Protein AF-A0A9E6CH47-F1 (afdb_monomer_lite)

Foldseek 3Di:
DDPPLLQVLLVVLLVVLVVDPDLVVSLVSSVVVLVVVPVDPDCNVSSVSSSVVSSVVSVVVVVVVVVVVVD

pLDDT: mean 84.63, std 15.45, range [45.34, 97.38]

Sequence (71 aa):
MSKPDYLLIRDQLLESTRRESDPNRRVIAICRQAEEMRRRPGQDEAIKRACFHACVEAMRAGRGAVERKKE

Structure (mmCIF, N/CA/C/O backbone):
data_AF-A0A9E6CH47-F1
#
_entry.id   AF-A0A9E6CH47-F1
#
loop_
_atom_site.group_PDB
_atom_site.id
_atom_site.type_symbol
_atom_site.label_atom_id
_atom_site.label_alt_id
_atom_site.label_comp_id
_atom_site.label_asym_id
_atom_site.label_entity_id
_atom_site.label_seq_id
_atom_site.pdbx_PDB_ins_code
_atom_site.Cartn_x
_atom_site.Cartn_y
_atom_site.Cartn_z
_atom_site.occupancy
_atom_site.B_iso_or_equiv
_atom_site.auth_seq_id
_atom_site.auth_comp_id
_atom_site.auth_asym_id
_atom_site.auth_atom_id
_atom_site.pdbx_PDB_model_num
ATOM 1 N N . MET A 1 1 ? -8.388 -21.448 8.711 1.00 45.34 1 MET A N 1
ATOM 2 C CA . MET A 1 1 ? -7.666 -20.294 9.290 1.00 45.34 1 MET A CA 1
ATOM 3 C C . MET A 1 1 ? -8.006 -19.067 8.461 1.00 45.34 1 MET A C 1
ATOM 5 O O . MET A 1 1 ? -7.723 -19.074 7.269 1.00 45.34 1 MET A O 1
ATOM 9 N N . SER A 1 2 ? -8.668 -18.068 9.044 1.00 54.66 2 SER A N 1
ATOM 10 C CA . SER A 1 2 ? -8.919 -16.784 8.373 1.00 54.66 2 SER A CA 1
ATOM 11 C C . SER A 1 2 ? -7.580 -16.104 8.077 1.00 54.66 2 SER A C 1
ATOM 13 O O . SER A 1 2 ? -6.684 -16.136 8.923 1.00 54.66 2 SER A O 1
ATOM 15 N N . LYS A 1 3 ? -7.400 -15.543 6.874 1.00 61.41 3 LYS A N 1
ATOM 16 C CA . LYS A 1 3 ? -6.184 -14.778 6.552 1.00 61.41 3 LYS A CA 1
ATOM 17 C C . LYS A 1 3 ? -6.042 -13.620 7.557 1.00 61.41 3 LYS A C 1
ATOM 19 O O . LYS A 1 3 ? -7.056 -13.002 7.865 1.00 61.41 3 LYS A O 1
ATOM 24 N N . PRO A 1 4 ? -4.823 -13.308 8.033 1.00 71.06 4 PRO A N 1
ATOM 25 C CA . PRO A 1 4 ? -4.575 -12.114 8.834 1.00 71.06 4 PRO A CA 1
ATOM 26 C C . PRO A 1 4 ? -5.159 -10.862 8.169 1.00 71.06 4 PRO A C 1
ATOM 28 O O . PRO A 1 4 ? -4.936 -10.658 6.973 1.00 71.06 4 PRO A O 1
ATOM 31 N N . ASP A 1 5 ? -5.833 -10.005 8.939 1.00 80.38 5 ASP A N 1
ATOM 32 C CA . ASP A 1 5 ? -6.521 -8.807 8.426 1.00 80.38 5 ASP A CA 1
ATOM 33 C C . ASP A 1 5 ? -5.606 -7.907 7.576 1.00 80.38 5 ASP A C 1
ATOM 35 O O . ASP A 1 5 ? -6.020 -7.365 6.550 1.00 80.38 5 ASP A O 1
ATOM 39 N N . TYR A 1 6 ? -4.319 -7.815 7.930 1.00 85.38 6 TYR A N 1
ATOM 40 C CA . TYR A 1 6 ? -3.348 -7.006 7.187 1.00 85.38 6 TYR A CA 1
ATOM 41 C C . TYR A 1 6 ? -3.044 -7.544 5.775 1.00 85.38 6 TYR A C 1
ATOM 43 O O . TYR A 1 6 ? -2.670 -6.763 4.902 1.00 85.38 6 TYR A O 1
ATOM 51 N N . LEU A 1 7 ? -3.198 -8.850 5.515 1.00 89.94 7 LEU A N 1
ATOM 52 C CA . LEU A 1 7 ? -2.983 -9.409 4.174 1.00 89.94 7 LEU A CA 1
ATOM 53 C C . LEU A 1 7 ? -4.110 -9.009 3.221 1.00 89.94 7 LEU A C 1
ATOM 55 O O . LEU A 1 7 ? -3.840 -8.679 2.072 1.00 89.94 7 LEU A O 1
ATOM 59 N N . LEU A 1 8 ? -5.355 -8.988 3.706 1.00 92.44 8 LEU A N 1
ATOM 60 C CA . LEU A 1 8 ? -6.504 -8.550 2.910 1.00 92.44 8 LEU A CA 1
ATOM 61 C C . LEU A 1 8 ? -6.390 -7.063 2.560 1.00 92.44 8 LEU A C 1
ATOM 63 O O . LEU A 1 8 ? -6.581 -6.686 1.406 1.00 92.44 8 LEU A O 1
ATOM 67 N N . ILE A 1 9 ? -6.006 -6.233 3.535 1.00 93.56 9 ILE A N 1
ATOM 68 C CA . ILE A 1 9 ? -5.777 -4.797 3.322 1.00 93.56 9 ILE A CA 1
ATOM 69 C C . ILE A 1 9 ? -4.629 -4.580 2.327 1.00 93.56 9 ILE A C 1
ATOM 71 O O . ILE A 1 9 ? -4.744 -3.750 1.428 1.00 93.56 9 ILE A O 1
ATOM 75 N N . ARG A 1 10 ? -3.535 -5.345 2.435 1.00 95.31 10 ARG A N 1
ATOM 76 C CA . ARG A 1 10 ? -2.404 -5.262 1.497 1.00 95.31 10 ARG A CA 1
ATOM 77 C C . ARG A 1 10 ? -2.847 -5.567 0.069 1.0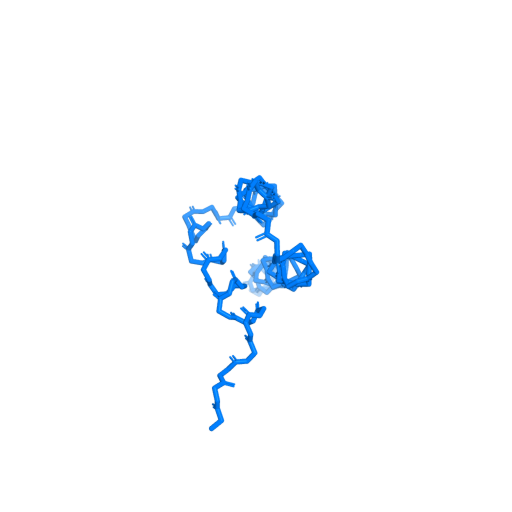0 95.31 10 ARG A C 1
ATOM 79 O O . ARG A 1 10 ? -2.546 -4.789 -0.833 1.00 95.31 10 ARG A O 1
ATOM 86 N N . ASP A 1 11 ? -3.550 -6.679 -0.130 1.00 95.12 11 ASP A N 1
ATOM 87 C CA . ASP A 1 11 ? -4.012 -7.101 -1.455 1.00 95.12 11 ASP A CA 1
ATOM 88 C C . ASP A 1 11 ? -4.963 -6.047 -2.048 1.00 95.12 11 ASP A C 1
ATOM 90 O O . ASP A 1 11 ? -4.846 -5.694 -3.221 1.00 95.12 11 ASP A O 1
ATOM 94 N N . GLN A 1 12 ? -5.831 -5.458 -1.218 1.00 95.12 12 GLN A N 1
ATOM 95 C CA . GLN A 1 12 ? -6.709 -4.359 -1.617 1.00 95.12 12 GLN A CA 1
ATOM 96 C C . GLN A 1 12 ? -5.932 -3.101 -2.044 1.00 95.12 12 GLN A C 1
ATOM 98 O O . GLN A 1 12 ? -6.266 -2.510 -3.070 1.00 95.12 12 GLN A O 1
ATOM 103 N N . LEU A 1 13 ? -4.894 -2.701 -1.298 1.00 95.81 13 LEU A N 1
ATOM 104 C CA . LEU A 1 13 ? -4.030 -1.558 -1.635 1.00 95.81 13 LEU A CA 1
ATOM 105 C C . LEU A 1 13 ? -3.254 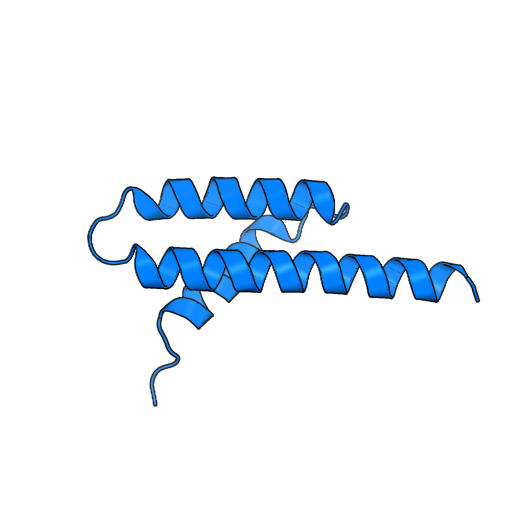-1.780 -2.944 1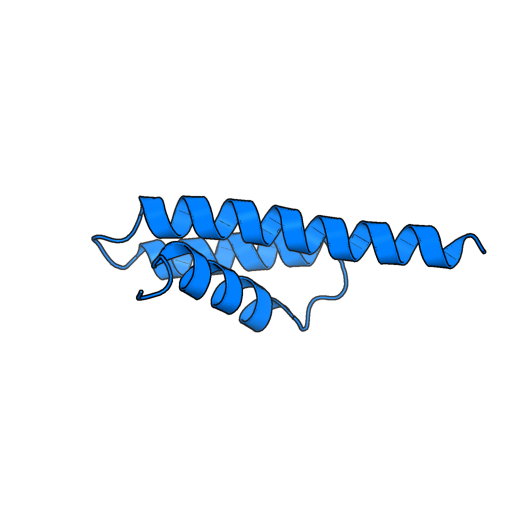.00 95.81 13 LEU A C 1
ATOM 107 O O . LEU A 1 13 ? -3.074 -0.857 -3.741 1.00 95.81 13 LEU A O 1
ATOM 111 N N . LEU A 1 14 ? -2.777 -3.002 -3.180 1.00 95.50 14 LEU A N 1
ATOM 112 C CA . LEU A 1 14 ? -2.075 -3.351 -4.414 1.00 95.50 14 LEU A CA 1
ATOM 113 C C . LEU A 1 14 ? -3.018 -3.347 -5.616 1.00 95.50 14 LEU A C 1
ATOM 115 O O . LEU A 1 14 ? -2.650 -2.824 -6.671 1.00 95.50 14 LEU A O 1
ATOM 119 N N . GLU A 1 15 ? -4.217 -3.899 -5.456 1.00 95.88 15 GLU A N 1
ATOM 120 C CA . GLU A 1 15 ? -5.223 -3.980 -6.512 1.00 95.88 15 GLU A CA 1
ATOM 121 C C . GLU A 1 15 ? -5.780 -2.598 -6.876 1.00 95.88 15 GLU A C 1
ATOM 123 O O . GLU A 1 15 ? -5.882 -2.265 -8.059 1.00 95.88 15 GLU A O 1
ATOM 128 N N . SER A 1 16 ? -6.062 -1.743 -5.885 1.00 95.62 16 SER A N 1
ATOM 129 C CA . SER A 1 16 ? -6.574 -0.386 -6.130 1.00 95.62 16 SER A CA 1
ATOM 130 C C . SER A 1 16 ? -5.575 0.498 -6.883 1.00 95.62 16 SER A C 1
ATOM 132 O O . SER A 1 16 ? -5.970 1.395 -7.627 1.00 95.62 16 SER A O 1
ATOM 134 N N . THR A 1 17 ? -4.280 0.206 -6.751 1.00 95.50 17 THR A N 1
ATOM 135 C CA . THR A 1 17 ? -3.188 0.964 -7.374 1.00 95.50 17 THR A CA 1
ATOM 136 C C . THR A 1 17 ? -2.579 0.271 -8.592 1.00 95.50 17 THR A C 1
ATOM 138 O O . THR A 1 17 ? -1.603 0.761 -9.154 1.00 95.50 17 THR A O 1
ATOM 141 N N . ARG A 1 18 ? -3.156 -0.845 -9.060 1.00 92.94 18 ARG A N 1
ATOM 142 C CA . ARG A 1 18 ? -2.609 -1.659 -10.166 1.00 92.94 18 ARG A CA 1
ATOM 143 C C . ARG A 1 18 ? -2.428 -0.917 -11.492 1.00 92.94 18 ARG A C 1
ATOM 145 O O . ARG A 1 18 ? -1.664 -1.365 -12.337 1.00 92.94 18 ARG A O 1
ATOM 152 N N . ARG A 1 19 ? -3.174 0.174 -11.698 1.00 91.50 19 ARG A N 1
ATOM 153 C CA . ARG A 1 19 ? -3.132 0.978 -12.930 1.00 91.50 19 ARG A CA 1
ATOM 154 C C . ARG A 1 19 ? -1.896 1.874 -13.011 1.00 91.50 19 ARG A C 1
ATOM 156 O O . ARG A 1 19 ? -1.585 2.352 -14.095 1.00 91.50 19 ARG A O 1
ATOM 163 N N . GLU A 1 20 ? -1.218 2.107 -11.891 1.00 92.19 20 GLU A N 1
ATOM 164 C CA . GLU A 1 20 ? 0.002 2.904 -11.855 1.00 92.19 20 GLU A CA 1
ATOM 165 C C . GLU A 1 20 ? 1.202 2.024 -12.216 1.00 92.19 20 GLU A C 1
ATOM 167 O O . GLU A 1 20 ? 1.552 1.087 -11.494 1.00 92.19 20 GLU A O 1
ATOM 172 N N . SER A 1 21 ? 1.799 2.300 -13.374 1.00 86.81 21 SER A N 1
ATOM 173 C CA . SER A 1 21 ? 2.905 1.517 -13.926 1.00 86.81 21 SER A CA 1
ATOM 174 C C . SER A 1 21 ? 4.262 1.953 -13.379 1.00 86.81 21 SER A C 1
ATOM 176 O O . SER A 1 21 ? 5.168 1.123 -13.289 1.00 86.81 21 SER A O 1
ATOM 178 N N . ASP A 1 22 ? 4.408 3.223 -12.986 1.00 90.31 22 ASP A N 1
ATOM 179 C CA . ASP A 1 22 ? 5.622 3.698 -12.333 1.00 90.31 22 ASP A CA 1
ATOM 180 C C . ASP A 1 22 ? 5.640 3.253 -10.858 1.00 90.31 22 ASP A C 1
ATOM 182 O O . ASP A 1 22 ? 4.733 3.589 -10.088 1.00 90.31 22 ASP A O 1
ATOM 186 N N . PRO A 1 23 ? 6.669 2.513 -10.414 1.00 90.62 23 PRO A N 1
ATOM 187 C CA . PRO A 1 23 ? 6.702 1.960 -9.065 1.00 90.62 23 PRO A CA 1
ATOM 188 C C . PRO A 1 23 ? 6.738 3.044 -7.979 1.00 90.62 23 PRO A C 1
ATOM 190 O O . PRO A 1 23 ? 6.136 2.856 -6.921 1.00 90.62 23 PRO A O 1
ATOM 193 N N . ASN A 1 24 ? 7.378 4.192 -8.229 1.00 91.69 24 ASN A N 1
ATOM 194 C CA . ASN A 1 24 ? 7.468 5.271 -7.243 1.00 91.69 24 ASN A CA 1
ATOM 195 C C . ASN A 1 24 ? 6.120 5.984 -7.083 1.00 91.69 24 ASN A C 1
ATOM 197 O O . ASN A 1 24 ? 5.661 6.213 -5.962 1.00 91.69 24 ASN A O 1
ATOM 201 N N . ARG A 1 25 ? 5.439 6.288 -8.194 1.00 94.62 25 ARG A N 1
ATOM 202 C CA . ARG A 1 25 ? 4.073 6.827 -8.175 1.00 94.62 25 ARG A CA 1
ATOM 203 C C . ARG A 1 25 ? 3.103 5.850 -7.526 1.00 94.62 25 ARG A C 1
ATOM 205 O O . ARG A 1 25 ? 2.247 6.275 -6.749 1.00 94.62 25 ARG A O 1
ATOM 212 N N . ARG A 1 26 ? 3.273 4.547 -7.768 1.00 95.44 26 ARG A N 1
ATOM 213 C CA . ARG A 1 26 ? 2.420 3.515 -7.174 1.00 95.44 26 ARG A CA 1
ATOM 214 C C . ARG A 1 26 ? 2.563 3.467 -5.657 1.00 95.44 26 ARG A C 1
ATOM 216 O O . ARG A 1 26 ? 1.553 3.396 -4.967 1.00 95.44 26 ARG A O 1
ATOM 223 N N . VAL A 1 27 ? 3.782 3.591 -5.126 1.00 96.38 27 VAL A N 1
ATOM 224 C CA . VAL A 1 27 ? 4.021 3.723 -3.676 1.00 96.38 27 VAL A CA 1
ATOM 225 C C . VAL A 1 27 ? 3.276 4.927 -3.094 1.00 96.38 27 VAL A C 1
ATOM 227 O O . VAL A 1 27 ? 2.601 4.794 -2.076 1.00 96.38 27 VAL A O 1
ATOM 230 N N . ILE A 1 28 ? 3.330 6.090 -3.751 1.00 96.75 28 ILE A N 1
ATOM 231 C CA . ILE A 1 28 ? 2.611 7.290 -3.287 1.00 96.75 28 ILE A CA 1
ATOM 232 C C . ILE A 1 28 ? 1.095 7.044 -3.267 1.00 96.75 28 ILE A C 1
ATOM 234 O O . ILE A 1 28 ? 0.425 7.419 -2.302 1.00 96.75 28 ILE A O 1
ATOM 238 N N . ALA A 1 29 ? 0.553 6.400 -4.304 1.00 96.69 29 ALA A N 1
ATOM 239 C CA . ALA A 1 29 ? -0.863 6.050 -4.372 1.00 96.69 29 ALA A CA 1
ATOM 240 C C . ALA A 1 29 ? -1.273 5.079 -3.250 1.00 96.69 29 ALA A C 1
ATOM 242 O O . ALA A 1 29 ? -2.303 5.290 -2.611 1.00 96.69 29 ALA A O 1
ATOM 243 N N . ILE A 1 30 ? -0.441 4.073 -2.951 1.00 97.38 30 ILE A N 1
ATOM 244 C CA . ILE A 1 30 ? -0.658 3.126 -1.845 1.00 97.38 30 ILE A CA 1
ATOM 245 C C . ILE A 1 30 ? -0.712 3.872 -0.508 1.00 97.38 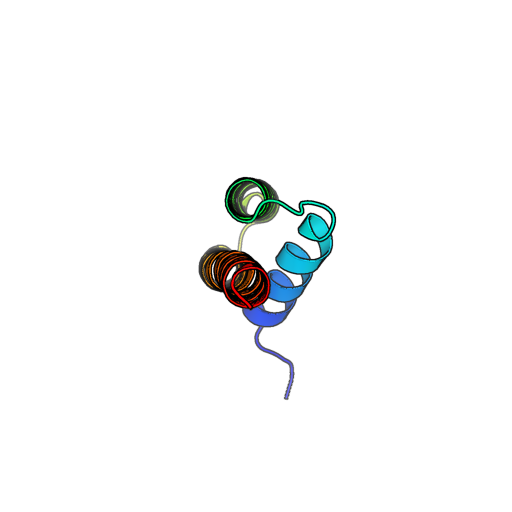30 ILE A C 1
ATOM 247 O O . ILE A 1 30 ? -1.655 3.683 0.260 1.00 97.38 30 ILE A O 1
ATOM 251 N N . CYS A 1 31 ? 0.257 4.753 -0.240 1.00 96.56 31 CYS A N 1
ATOM 252 C CA . CYS A 1 31 ? 0.300 5.523 1.003 1.00 96.56 31 CYS A CA 1
ATOM 253 C C . CYS A 1 31 ? -0.937 6.416 1.176 1.00 96.56 31 CYS A C 1
ATOM 255 O O . CYS A 1 31 ? -1.504 6.469 2.266 1.00 96.56 31 CYS A O 1
ATOM 257 N N . ARG A 1 32 ? -1.389 7.086 0.106 1.00 96.12 32 ARG A N 1
ATOM 258 C CA . ARG A 1 32 ? -2.610 7.911 0.137 1.00 96.12 32 ARG A CA 1
ATOM 259 C C . ARG A 1 32 ? -3.849 7.072 0.443 1.00 96.12 32 ARG A C 1
ATOM 261 O O . ARG A 1 32 ? -4.632 7.446 1.310 1.00 96.12 32 ARG A O 1
ATOM 268 N N . GLN A 1 33 ? -3.985 5.917 -0.207 1.00 94.81 33 GLN A N 1
ATOM 269 C CA . GLN A 1 33 ? -5.114 5.019 0.020 1.00 94.81 33 GLN A CA 1
ATOM 270 C C . GLN A 1 33 ? -5.129 4.465 1.452 1.00 94.81 33 GLN A C 1
ATOM 272 O O . GLN A 1 33 ? -6.185 4.392 2.078 1.00 94.81 33 GLN A O 1
ATOM 277 N N . ALA A 1 34 ? -3.964 4.096 1.989 1.00 94.56 34 ALA A N 1
ATOM 278 C CA . ALA A 1 34 ? -3.844 3.630 3.365 1.00 94.56 34 ALA A CA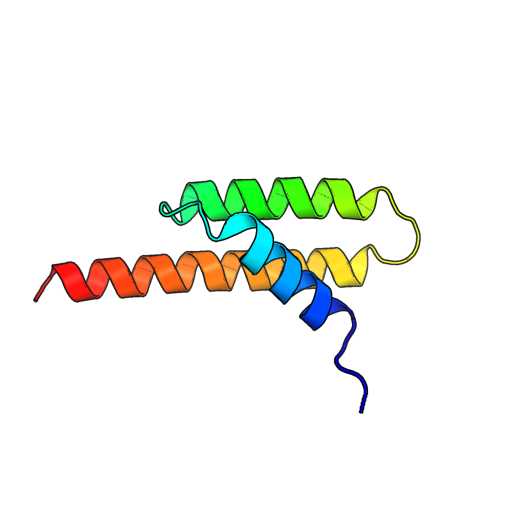 1
ATOM 279 C C . ALA A 1 34 ? -4.282 4.713 4.364 1.00 94.56 34 ALA A C 1
ATOM 281 O O . ALA A 1 34 ? -5.017 4.412 5.302 1.00 94.56 34 ALA A O 1
ATOM 282 N N . GLU A 1 35 ? -3.908 5.974 4.140 1.00 93.38 35 GLU A N 1
ATOM 283 C CA . GLU A 1 35 ? -4.315 7.095 4.994 1.00 93.38 35 GLU A CA 1
ATOM 284 C C . GLU A 1 35 ? -5.839 7.318 4.988 1.00 93.38 35 GLU A C 1
ATOM 286 O O . GLU A 1 35 ? -6.440 7.572 6.032 1.00 93.38 35 GLU A O 1
ATOM 291 N N . GLU A 1 36 ? -6.503 7.141 3.843 1.00 92.06 36 GLU A N 1
ATOM 292 C CA . GLU A 1 36 ? -7.970 7.180 3.767 1.00 92.06 36 GLU A CA 1
ATOM 293 C C . GLU A 1 36 ? -8.626 6.058 4.585 1.00 92.06 36 GLU A C 1
ATOM 295 O O . GLU A 1 36 ? -9.641 6.286 5.248 1.00 92.06 36 GLU A O 1
ATOM 300 N N . MET A 1 37 ? -8.035 4.857 4.589 1.00 89.00 37 MET A N 1
ATOM 301 C CA . MET A 1 37 ? -8.525 3.718 5.377 1.00 89.00 37 MET A CA 1
ATOM 302 C C . MET A 1 37 ? -8.344 3.939 6.885 1.00 89.00 37 MET A C 1
ATOM 304 O O . MET A 1 37 ? -9.207 3.532 7.665 1.00 89.00 37 MET A O 1
ATOM 308 N N . ARG A 1 38 ? -7.274 4.634 7.301 1.00 84.94 38 ARG A N 1
ATOM 309 C CA . ARG A 1 38 ? -6.983 4.955 8.715 1.00 84.94 38 ARG A CA 1
ATOM 310 C C . ARG A 1 38 ? -8.005 5.885 9.360 1.00 84.94 38 ARG A C 1
ATOM 312 O O . ARG A 1 38 ? -8.087 5.938 10.582 1.00 84.94 38 ARG A O 1
ATOM 319 N N . ARG A 1 39 ? -8.844 6.561 8.569 1.00 82.25 39 ARG A N 1
ATOM 320 C CA . ARG A 1 39 ? -9.986 7.335 9.087 1.00 82.25 39 ARG A CA 1
ATOM 321 C C . ARG A 1 39 ? -11.024 6.463 9.808 1.00 82.25 39 ARG A C 1
ATOM 323 O O . ARG A 1 39 ? -11.910 7.003 10.464 1.00 82.25 39 ARG A O 1
ATOM 330 N N . ARG A 1 40 ? -10.931 5.131 9.696 1.00 75.12 40 ARG A N 1
ATOM 331 C CA . ARG A 1 40 ? -11.754 4.170 10.438 1.00 75.12 40 ARG A CA 1
ATOM 332 C C . ARG A 1 40 ? -11.008 3.704 11.701 1.00 75.12 40 ARG A C 1
ATOM 334 O O . ARG A 1 40 ? -9.942 3.099 11.578 1.00 75.12 40 ARG A O 1
ATOM 341 N N . PRO A 1 41 ? -11.534 3.957 12.911 1.00 75.50 41 PRO A N 1
ATOM 342 C CA . PRO A 1 41 ? -10.874 3.548 14.150 1.00 75.50 41 PRO A CA 1
ATOM 343 C C . PRO A 1 41 ? -10.795 2.016 14.283 1.00 75.50 41 PRO A C 1
ATOM 345 O O . PRO A 1 41 ? -11.690 1.298 13.843 1.00 75.50 41 PRO A O 1
ATOM 348 N N . GLY A 1 42 ? -9.720 1.517 14.909 1.00 81.44 42 GLY A N 1
ATOM 349 C CA . GLY A 1 42 ? -9.556 0.100 15.282 1.00 81.44 42 GLY A CA 1
ATOM 350 C C . GLY A 1 42 ? -8.658 -0.756 14.376 1.00 81.44 42 GLY A C 1
ATO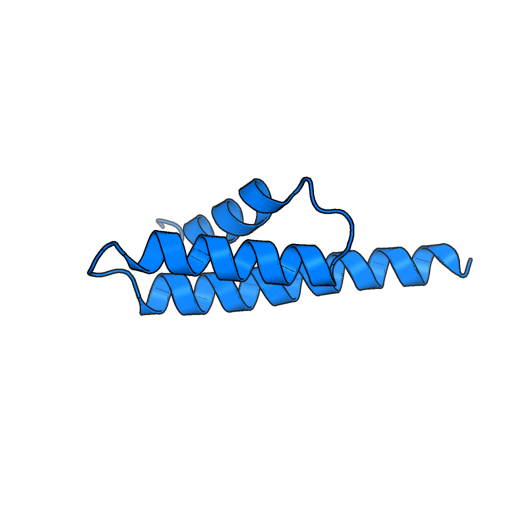M 351 O O . GLY A 1 42 ? -8.405 -1.907 14.716 1.00 81.44 42 GLY A O 1
ATOM 352 N N . GLN A 1 43 ? -8.143 -0.223 13.260 1.00 83.75 43 GLN A N 1
ATOM 353 C CA . GLN A 1 43 ? -7.324 -0.989 12.297 1.00 83.75 43 GLN A CA 1
ATOM 354 C C . GLN A 1 43 ? -5.928 -0.397 12.026 1.00 83.75 43 GLN A C 1
ATOM 356 O O . GLN A 1 43 ? -5.248 -0.828 11.098 1.00 83.75 43 GLN A O 1
ATOM 361 N N . ASP A 1 44 ? -5.474 0.570 12.827 1.00 87.56 44 ASP A N 1
ATOM 362 C CA . ASP A 1 44 ? -4.276 1.373 12.533 1.00 87.56 44 ASP A CA 1
ATOM 363 C C . ASP A 1 44 ? -3.009 0.526 12.305 1.00 87.56 44 ASP A C 1
ATOM 365 O O . ASP A 1 44 ? -2.333 0.683 11.289 1.00 87.56 44 ASP A O 1
ATOM 369 N N . GLU A 1 45 ? -2.722 -0.441 13.184 1.00 89.62 45 GLU A N 1
ATOM 370 C CA . GLU A 1 45 ? -1.546 -1.313 13.031 1.00 89.62 45 GLU A CA 1
ATOM 371 C C . GLU A 1 45 ? -1.654 -2.286 11.852 1.00 89.62 45 GLU A C 1
ATOM 373 O O . GLU A 1 45 ? -0.680 -2.503 11.125 1.00 89.62 45 GLU A O 1
ATOM 378 N N . ALA A 1 46 ? -2.845 -2.834 11.599 1.00 91.62 46 ALA A N 1
ATOM 379 C CA . ALA A 1 46 ? -3.064 -3.690 10.438 1.00 91.62 46 ALA A CA 1
ATOM 380 C C . ALA A 1 46 ? -2.846 -2.909 9.131 1.00 91.62 46 ALA A C 1
ATOM 382 O O . ALA A 1 46 ? -2.194 -3.415 8.217 1.00 91.62 46 ALA A O 1
ATOM 383 N N . ILE A 1 47 ? -3.317 -1.658 9.068 1.00 92.75 47 ILE A N 1
ATOM 384 C CA . ILE A 1 47 ? -3.153 -0.780 7.905 1.00 92.75 47 ILE A CA 1
ATOM 385 C C . ILE A 1 47 ? -1.689 -0.368 7.721 1.00 92.75 47 ILE A C 1
ATOM 387 O O . ILE A 1 47 ? -1.181 -0.452 6.603 1.00 92.75 47 ILE A O 1
ATOM 391 N N . LYS A 1 48 ? -0.977 0.020 8.788 1.00 92.44 48 LYS A N 1
ATOM 392 C CA . LYS A 1 48 ? 0.461 0.343 8.720 1.00 92.44 48 LYS A CA 1
ATOM 393 C C . LYS A 1 48 ? 1.270 -0.823 8.162 1.00 92.44 48 LYS A C 1
ATOM 395 O O . LYS A 1 48 ? 2.051 -0.648 7.224 1.00 92.44 48 LYS A O 1
ATOM 400 N N . ARG A 1 49 ? 1.048 -2.028 8.701 1.00 94.69 49 ARG A N 1
ATOM 401 C CA . ARG A 1 49 ? 1.748 -3.239 8.261 1.00 94.69 49 ARG A CA 1
ATOM 402 C C . ARG A 1 49 ? 1.414 -3.584 6.810 1.00 94.69 49 ARG A C 1
ATOM 404 O O . ARG A 1 49 ? 2.319 -3.872 6.028 1.00 94.69 49 ARG A O 1
ATOM 411 N N . ALA A 1 50 ? 0.138 -3.512 6.436 1.00 95.69 50 ALA A N 1
ATOM 412 C CA . ALA A 1 50 ? -0.316 -3.734 5.068 1.00 95.69 50 ALA A CA 1
ATOM 413 C C . ALA A 1 50 ? 0.312 -2.744 4.074 1.00 95.69 50 ALA A C 1
ATOM 415 O O . ALA A 1 50 ? 0.826 -3.162 3.038 1.00 95.69 50 ALA A O 1
ATOM 416 N N . CYS A 1 51 ? 0.320 -1.453 4.418 1.00 96.75 51 CYS A N 1
ATOM 417 C CA . CYS A 1 51 ? 0.894 -0.380 3.611 1.00 96.75 51 CYS A CA 1
ATOM 418 C C . CYS A 1 51 ? 2.387 -0.610 3.360 1.00 96.75 51 CYS A C 1
ATOM 420 O O . CYS A 1 51 ? 2.824 -0.611 2.210 1.00 96.75 51 CYS A O 1
ATOM 422 N N . PHE A 1 52 ? 3.159 -0.913 4.410 1.00 96.56 52 PHE A N 1
ATOM 423 C CA . PHE A 1 52 ? 4.584 -1.213 4.272 1.00 96.56 52 PHE A CA 1
ATOM 424 C C . PHE A 1 52 ? 4.840 -2.367 3.291 1.00 96.56 52 PHE A C 1
ATOM 426 O O . PHE A 1 52 ? 5.631 -2.225 2.356 1.00 96.56 52 PHE A O 1
ATOM 433 N N . HIS A 1 53 ? 4.147 -3.497 3.463 1.00 96.69 53 HIS A N 1
ATOM 434 C CA . HIS A 1 53 ? 4.323 -4.651 2.580 1.00 96.69 53 HIS A CA 1
ATOM 435 C C . HIS A 1 53 ? 3.886 -4.357 1.138 1.00 96.69 53 HIS A C 1
ATOM 437 O O . HIS A 1 53 ? 4.605 -4.723 0.209 1.00 96.69 53 HIS A O 1
ATOM 443 N N . ALA A 1 54 ? 2.771 -3.649 0.942 1.00 96.25 54 ALA A N 1
ATOM 444 C CA . ALA A 1 54 ? 2.302 -3.248 -0.383 1.00 96.25 54 ALA A CA 1
ATOM 445 C C . ALA A 1 54 ? 3.319 -2.339 -1.098 1.00 96.25 54 ALA A C 1
ATOM 447 O O . ALA A 1 54 ? 3.626 -2.557 -2.269 1.00 96.25 54 ALA A O 1
ATOM 448 N N . CYS A 1 55 ? 3.919 -1.375 -0.393 1.00 96.44 55 CYS A N 1
ATOM 449 C CA . CYS A 1 55 ? 4.966 -0.515 -0.949 1.00 96.44 55 CYS A CA 1
ATOM 450 C C . CYS A 1 55 ? 6.214 -1.313 -1.362 1.00 96.44 55 CYS A C 1
ATOM 452 O O . CYS A 1 55 ? 6.765 -1.098 -2.444 1.00 96.44 55 CYS A O 1
ATOM 454 N N . VAL A 1 56 ? 6.650 -2.271 -0.536 1.00 95.31 56 VAL A N 1
ATOM 455 C CA . VAL A 1 56 ? 7.787 -3.150 -0.866 1.00 95.31 56 VAL A CA 1
ATOM 456 C C . VAL A 1 56 ? 7.488 -4.006 -2.100 1.00 95.31 56 VAL A C 1
ATOM 458 O O . VAL A 1 56 ? 8.355 -4.148 -2.967 1.00 95.31 56 VAL A O 1
ATOM 461 N N . GLU A 1 57 ? 6.281 -4.562 -2.205 1.00 93.75 57 GLU A N 1
ATOM 462 C CA . GLU A 1 57 ? 5.853 -5.357 -3.361 1.00 93.75 57 GLU A CA 1
ATOM 463 C C . GLU A 1 57 ? 5.770 -4.515 -4.644 1.00 93.75 57 GLU A C 1
ATOM 465 O O . GLU A 1 57 ? 6.313 -4.927 -5.673 1.00 93.75 57 GLU A O 1
ATOM 470 N N . ALA A 1 58 ? 5.211 -3.302 -4.576 1.00 92.81 58 ALA A N 1
ATOM 471 C CA . ALA A 1 58 ? 5.173 -2.365 -5.701 1.00 92.81 58 ALA A CA 1
ATOM 472 C C . ALA A 1 58 ? 6.583 -2.038 -6.230 1.00 92.81 58 ALA A C 1
ATOM 474 O O . ALA A 1 58 ? 6.828 -2.082 -7.437 1.00 92.81 58 ALA A O 1
ATOM 475 N N . MET A 1 59 ? 7.544 -1.803 -5.331 1.00 92.06 59 MET A N 1
ATOM 476 C CA . MET A 1 59 ? 8.940 -1.546 -5.707 1.00 92.06 59 MET A CA 1
ATOM 477 C C . MET A 1 59 ? 9.650 -2.779 -6.284 1.00 92.06 59 MET A C 1
ATOM 479 O O . MET A 1 59 ? 10.487 -2.651 -7.179 1.00 92.06 59 MET A O 1
ATOM 483 N N . ARG A 1 60 ? 9.347 -3.988 -5.790 1.00 88.12 60 ARG A N 1
ATOM 484 C CA . ARG A 1 60 ? 9.907 -5.242 -6.331 1.00 88.12 60 ARG A CA 1
ATOM 485 C C . ARG A 1 60 ? 9.413 -5.522 -7.749 1.00 88.12 60 ARG A C 1
ATOM 487 O O . ARG A 1 60 ? 10.228 -5.885 -8.593 1.00 88.12 60 ARG A O 1
ATOM 494 N N . ALA A 1 61 ? 8.128 -5.292 -8.020 1.00 78.56 61 ALA A N 1
ATOM 495 C CA . ALA A 1 61 ? 7.570 -5.403 -9.367 1.00 78.56 61 ALA A CA 1
ATOM 496 C C . ALA A 1 61 ? 8.258 -4.438 -10.351 1.00 78.56 61 ALA A C 1
ATOM 498 O O . ALA A 1 61 ? 8.569 -4.821 -11.478 1.00 78.56 61 ALA A O 1
ATOM 499 N N . GLY A 1 62 ? 8.580 -3.221 -9.897 1.00 69.94 62 GLY A N 1
ATOM 500 C CA . GLY A 1 62 ? 9.355 -2.252 -10.672 1.00 69.94 62 GLY A CA 1
ATOM 501 C C . GLY A 1 62 ? 10.786 -2.709 -10.974 1.00 69.94 62 GLY A C 1
ATOM 502 O O . GLY A 1 62 ? 11.232 -2.599 -12.112 1.00 69.94 62 GLY A O 1
ATOM 503 N N . ARG A 1 63 ? 11.506 -3.274 -9.993 1.00 63.25 63 ARG A N 1
ATOM 504 C CA . ARG A 1 63 ? 12.885 -3.768 -10.197 1.00 63.25 63 ARG A CA 1
ATOM 505 C C . ARG A 1 63 ? 12.964 -4.941 -11.176 1.00 63.25 63 ARG A C 1
ATOM 507 O O . ARG A 1 63 ? 13.795 -4.903 -12.077 1.00 63.25 63 ARG A O 1
ATOM 514 N N . GLY A 1 64 ? 12.047 -5.907 -11.082 1.00 58.75 64 GLY A N 1
ATOM 515 C CA . GLY A 1 64 ? 11.986 -7.023 -12.035 1.00 58.75 64 GLY A CA 1
ATOM 516 C C . GLY A 1 64 ? 11.668 -6.589 -13.474 1.00 58.75 64 GLY A C 1
ATOM 517 O O . GLY A 1 64 ? 12.065 -7.262 -14.421 1.00 58.75 64 GLY A O 1
ATOM 518 N N . ALA A 1 65 ? 10.995 -5.448 -13.662 1.00 54.34 65 ALA A N 1
ATOM 519 C CA . ALA A 1 65 ? 10.760 -4.855 -14.980 1.00 54.34 65 ALA A CA 1
ATOM 520 C C . ALA A 1 65 ? 11.981 -4.093 -15.535 1.00 54.34 65 ALA A C 1
ATOM 522 O O . ALA A 1 65 ? 12.101 -3.937 -16.749 1.00 54.34 65 ALA A O 1
ATOM 523 N N . VAL A 1 66 ? 12.883 -3.620 -14.668 1.00 53.19 66 VAL A N 1
ATOM 524 C CA . VAL A 1 66 ? 14.134 -2.949 -15.064 1.00 53.19 66 VAL A CA 1
ATOM 525 C C . VAL A 1 66 ? 15.211 -3.966 -15.446 1.00 53.19 66 VAL A C 1
ATOM 527 O O . VAL A 1 66 ? 15.939 -3.732 -16.407 1.00 53.19 66 VAL A O 1
ATOM 530 N N . GLU A 1 67 ? 15.292 -5.106 -14.753 1.00 52.91 67 GLU A N 1
ATOM 531 C CA . GLU A 1 67 ? 16.256 -6.170 -15.080 1.00 52.91 67 GLU A CA 1
ATOM 532 C C . GLU A 1 67 ? 15.954 -6.828 -16.436 1.00 52.91 67 GLU A C 1
ATOM 534 O O . GLU A 1 67 ? 16.863 -6.982 -17.243 1.00 52.91 67 GLU A O 1
ATOM 539 N N . ARG A 1 68 ? 14.677 -7.071 -16.768 1.00 51.72 68 ARG A N 1
ATOM 540 C CA . ARG A 1 68 ? 14.268 -7.625 -18.079 1.00 51.72 68 ARG A CA 1
ATOM 541 C C . ARG A 1 68 ? 14.439 -6.681 -19.276 1.00 51.72 68 ARG A C 1
ATOM 543 O O . ARG A 1 68 ? 14.221 -7.098 -20.402 1.00 51.72 68 ARG A O 1
ATOM 550 N N . LYS A 1 69 ? 14.755 -5.400 -19.058 1.00 49.59 69 LYS A N 1
ATOM 551 C CA . LYS A 1 69 ? 15.038 -4.435 -20.141 1.00 49.59 69 LYS A CA 1
ATOM 552 C C . LYS A 1 69 ? 16.527 -4.350 -20.495 1.00 49.59 69 LYS A C 1
ATOM 554 O O . LYS A 1 69 ? 16.884 -3.555 -21.359 1.00 49.59 69 LYS A O 1
ATOM 559 N N . LYS A 1 70 ? 17.386 -5.097 -19.794 1.00 50.69 70 LYS A N 1
ATOM 560 C CA . LYS A 1 70 ? 18.838 -5.141 -20.025 1.00 50.69 70 LYS A CA 1
ATOM 561 C C . LYS A 1 70 ? 19.314 -6.402 -20.761 1.00 50.69 70 LYS A C 1
ATOM 563 O O . LYS A 1 70 ? 20.510 -6.486 -21.023 1.00 50.69 70 LYS A O 1
ATOM 568 N N . GLU A 1 71 ? 18.412 -7.333 -21.074 1.00 45.94 71 GLU A N 1
ATOM 569 C CA . GLU A 1 71 ? 18.642 -8.473 -21.979 1.00 45.94 71 GLU A CA 1
ATOM 570 C C . GLU A 1 71 ? 18.083 -8.147 -23.366 1.00 45.94 71 GLU A C 1
ATOM 572 O O . GLU A 1 71 ? 18.902 -7.952 -24.289 1.00 45.94 71 GLU A O 1
#

Secondary structure (DSSP, 8-state):
-PPPHHHHHHHHHHHHTTT--SHHHHHHHHHHHHHHHHTSTT-HHHHHHHHHHHHHHHHHHHHHHHHTT--

Radius of gyration: 13.22 Å; chains: 1; bounding box: 31×28×37 Å